Protein AF-A0A815PFQ0-F1 (afdb_monomer_lite)

Foldseek 3Di:
DVQQLDDDDDPDPDPDDAQADPPDPPPVPRCVSNGHPVVLVVQLPPPDPVSVVVSVLVSDPPNPPDDDDCPVVVPDDPVNVVVVVVVVVVVVVVVVVVDDDDDDDDDDPPPPPPDDD

Structure (mmCIF, N/CA/C/O backbone):
data_AF-A0A815PFQ0-F1
#
_entry.id   AF-A0A815PFQ0-F1
#
loop_
_atom_site.group_PDB
_atom_site.id
_atom_site.type_symbol
_atom_site.label_atom_id
_atom_site.label_alt_id
_atom_site.label_comp_id
_atom_site.label_asym_id
_atom_site.label_entity_id
_atom_site.label_seq_id
_atom_site.pdbx_PDB_ins_code
_atom_site.Cartn_x
_atom_site.Cartn_y
_atom_site.Cartn_z
_atom_site.occupancy
_atom_site.B_iso_or_equiv
_atom_site.auth_seq_id
_atom_site.auth_comp_id
_atom_site.auth_asym_id
_atom_site.auth_atom_id
_atom_site.pdbx_PDB_model_num
ATOM 1 N N . ILE A 1 1 ? -9.841 8.728 8.277 1.00 65.94 1 ILE A N 1
ATOM 2 C CA . ILE A 1 1 ? -8.478 8.445 7.759 1.00 65.94 1 ILE A CA 1
ATOM 3 C C . ILE A 1 1 ? -7.432 9.448 8.264 1.00 65.94 1 ILE A C 1
ATOM 5 O O . ILE A 1 1 ? -6.414 8.993 8.751 1.00 65.94 1 ILE A O 1
ATOM 9 N N . ARG A 1 2 ? -7.661 10.778 8.248 1.00 76.44 2 ARG A N 1
ATOM 10 C CA . ARG A 1 2 ? -6.694 11.800 8.740 1.00 76.44 2 ARG A CA 1
ATOM 11 C C . ARG A 1 2 ? -6.118 11.510 10.140 1.00 76.44 2 ARG A C 1
ATOM 13 O O . ARG A 1 2 ? -4.914 11.325 10.261 1.00 76.44 2 ARG A O 1
ATOM 20 N N . ILE A 1 3 ? -6.995 11.439 11.144 1.00 80.94 3 ILE A N 1
ATOM 21 C CA . ILE A 1 3 ? -7.154 10.235 11.961 1.00 80.94 3 ILE A CA 1
ATOM 22 C C . ILE A 1 3 ? -5.882 9.447 12.313 1.00 80.94 3 ILE A C 1
ATOM 24 O O . ILE A 1 3 ? -5.167 9.684 13.279 1.00 80.94 3 ILE A O 1
ATOM 28 N N . MET A 1 4 ? -5.664 8.481 11.429 1.00 84.12 4 MET A N 1
ATOM 29 C CA . MET A 1 4 ? -4.783 7.333 11.543 1.00 84.12 4 MET A CA 1
ATOM 30 C C . MET A 1 4 ? -3.364 7.638 11.042 1.00 84.12 4 MET A C 1
ATOM 32 O O . MET A 1 4 ? -2.464 6.833 11.254 1.00 84.12 4 MET A O 1
ATOM 36 N N . ILE A 1 5 ? -3.168 8.768 10.346 1.00 82.44 5 ILE A N 1
ATOM 37 C CA . ILE A 1 5 ? -1.856 9.216 9.847 1.00 82.44 5 ILE A CA 1
ATOM 38 C C . ILE A 1 5 ? -1.198 10.140 10.875 1.00 82.44 5 ILE A C 1
ATOM 40 O O . ILE A 1 5 ? -0.064 9.905 11.265 1.00 82.44 5 ILE A O 1
ATOM 44 N N . ASP A 1 6 ? -1.931 11.143 11.372 1.00 79.31 6 ASP A N 1
ATOM 45 C CA . ASP A 1 6 ? -1.405 12.117 12.339 1.00 79.31 6 ASP A CA 1
ATOM 46 C C . ASP A 1 6 ? -2.198 12.074 13.648 1.00 79.31 6 ASP A C 1
ATOM 48 O O . ASP A 1 6 ? -3.010 12.960 13.947 1.00 79.31 6 ASP A O 1
ATOM 52 N N . ARG A 1 7 ? -1.949 11.039 14.456 1.00 77.19 7 ARG A N 1
ATOM 53 C CA . ARG A 1 7 ? -2.509 10.944 15.806 1.00 77.19 7 ARG A CA 1
ATOM 54 C C . ARG A 1 7 ? -1.713 11.829 16.766 1.00 77.19 7 ARG A C 1
ATOM 56 O O . ARG A 1 7 ? -0.497 11.701 16.882 1.00 77.19 7 ARG A O 1
ATOM 63 N N . GLN A 1 8 ? -2.401 12.713 17.488 1.00 75.56 8 GLN A N 1
ATOM 64 C CA . GLN A 1 8 ? -1.770 13.479 18.565 1.00 75.56 8 GLN A CA 1
ATOM 65 C C . GLN A 1 8 ? -1.377 12.530 19.709 1.00 75.56 8 GLN A C 1
ATOM 67 O O . GLN A 1 8 ? -2.195 11.684 20.087 1.00 75.56 8 GLN A O 1
ATOM 72 N N . PRO A 1 9 ? -0.161 12.648 20.270 1.00 68.56 9 PRO A N 1
ATOM 73 C CA . PRO A 1 9 ? 0.269 11.778 21.355 1.00 68.56 9 PRO A CA 1
ATOM 74 C C . PRO A 1 9 ? -0.631 11.987 22.577 1.00 68.56 9 PRO A C 1
ATOM 76 O O . PRO A 1 9 ? -0.849 13.118 23.021 1.00 68.56 9 PRO A O 1
ATOM 79 N N . SER A 1 10 ? -1.167 10.896 23.130 1.00 65.44 10 SER A N 1
ATOM 80 C CA . SER A 1 10 ? -1.805 10.943 24.444 1.00 65.44 10 SER A CA 1
ATOM 81 C C . SER A 1 10 ? -0.736 11.210 25.506 1.00 65.44 10 SER A C 1
ATOM 83 O O . SER A 1 10 ? 0.394 10.746 25.399 1.00 65.44 10 SER A O 1
ATOM 85 N N . GLN A 1 11 ? -1.086 11.950 26.559 1.00 63.59 11 GLN A N 1
ATOM 86 C CA . GLN A 1 11 ? -0.190 12.290 27.682 1.00 63.59 11 GLN A CA 1
ATOM 87 C C . GLN A 1 11 ? 0.206 11.068 28.549 1.00 63.59 11 GLN A C 1
ATOM 89 O O . GLN A 1 11 ? 0.806 11.223 29.609 1.00 63.59 11 GLN A O 1
ATOM 94 N N . SER A 1 12 ? -0.170 9.856 28.137 1.00 65.50 12 SER A N 1
ATOM 95 C CA . SER A 1 12 ? 0.067 8.600 28.845 1.00 65.50 12 SER A CA 1
ATOM 96 C C . SER A 1 12 ? 1.437 8.025 28.491 1.00 65.50 12 SER A C 1
ATOM 98 O O . SER A 1 12 ? 1.783 7.928 27.317 1.00 65.50 12 SER A O 1
ATOM 100 N N . THR A 1 13 ? 2.187 7.577 29.496 1.00 65.75 13 THR A N 1
ATOM 101 C CA . THR A 1 13 ? 3.509 6.940 29.345 1.00 65.75 13 THR A CA 1
ATOM 102 C C . THR A 1 13 ? 3.451 5.477 28.897 1.00 65.75 13 THR A C 1
ATOM 104 O O . THR A 1 13 ? 4.494 4.839 28.764 1.00 65.75 13 THR A O 1
ATOM 107 N N . ASP A 1 14 ? 2.252 4.930 28.700 1.00 71.94 14 ASP A N 1
ATOM 108 C CA . ASP A 1 14 ? 2.064 3.531 28.332 1.00 71.94 14 ASP A CA 1
ATOM 109 C C . ASP A 1 14 ? 2.359 3.297 26.843 1.00 71.94 14 ASP A C 1
ATOM 111 O O . ASP A 1 14 ? 2.050 4.154 26.007 1.00 71.94 14 ASP A O 1
ATOM 115 N N . PRO A 1 15 ? 2.946 2.138 26.484 1.00 67.56 15 PRO A N 1
ATOM 116 C CA . PRO A 1 15 ? 3.189 1.794 25.092 1.00 67.56 15 PRO A CA 1
ATOM 117 C C . PRO A 1 15 ? 1.864 1.769 24.324 1.00 67.56 15 PRO A C 1
ATOM 119 O O . PRO A 1 15 ? 0.920 1.071 24.698 1.00 67.56 15 PRO A O 1
ATOM 122 N N . ILE A 1 16 ? 1.804 2.537 23.235 1.00 74.50 16 ILE A N 1
ATOM 123 C CA . ILE A 1 16 ? 0.632 2.606 22.363 1.00 74.50 16 ILE A CA 1
ATOM 124 C C . ILE A 1 16 ? 0.486 1.251 21.669 1.00 74.50 16 ILE A C 1
ATOM 126 O O . ILE A 1 16 ? 1.277 0.899 20.796 1.00 74.50 16 ILE A O 1
ATOM 130 N N . LYS A 1 17 ? -0.523 0.484 22.080 1.00 81.94 17 LYS A N 1
ATOM 131 C CA . LYS A 1 17 ? -0.946 -0.736 21.393 1.00 81.94 17 LYS A CA 1
ATOM 132 C C . LYS A 1 17 ? -1.927 -0.369 20.280 1.00 81.94 17 LYS A C 1
ATOM 134 O O . LYS A 1 17 ? -2.776 0.497 20.478 1.00 81.94 17 LYS A O 1
ATOM 139 N N . ASP A 1 18 ? -1.800 -1.025 19.131 1.00 86.88 18 ASP A N 1
ATOM 140 C CA . ASP A 1 18 ? -2.765 -0.884 18.044 1.00 86.88 18 ASP A CA 1
ATOM 141 C C . ASP A 1 18 ? -4.095 -1.577 18.402 1.00 86.88 18 ASP A C 1
ATOM 143 O O . ASP A 1 18 ? -4.105 -2.705 18.903 1.00 86.88 18 ASP A O 1
ATOM 147 N N . ASN A 1 19 ? -5.208 -0.878 18.171 1.00 87.38 19 ASN A N 1
ATOM 148 C CA . ASN A 1 19 ? -6.564 -1.311 18.506 1.00 87.38 19 ASN A CA 1
ATOM 149 C C . ASN A 1 19 ? -7.269 -2.030 17.344 1.00 87.38 19 ASN A C 1
ATOM 151 O O . ASN A 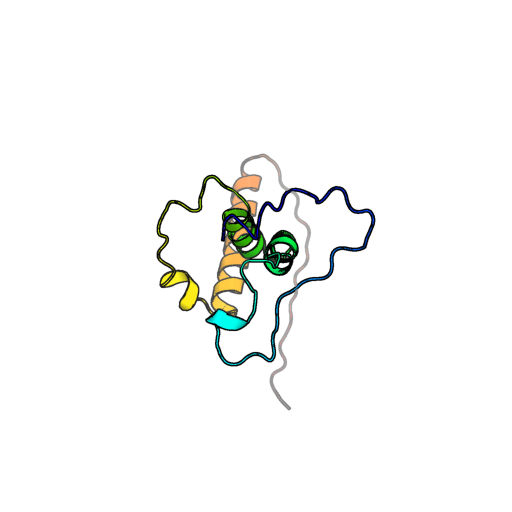1 19 ? -8.395 -2.496 17.532 1.00 87.38 19 ASN A O 1
ATOM 155 N N . TYR A 1 20 ? -6.638 -2.116 16.169 1.00 91.25 20 TYR A N 1
ATOM 156 C CA . TYR A 1 20 ? -7.197 -2.811 15.012 1.00 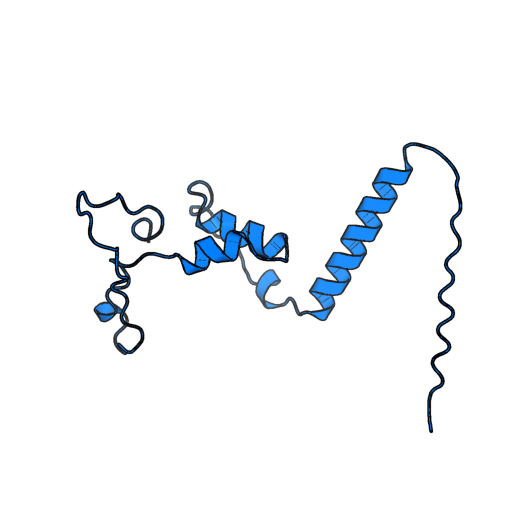91.25 20 TYR A CA 1
ATOM 157 C C . TYR A 1 20 ? -7.380 -4.317 15.272 1.00 91.25 20 TYR A C 1
ATOM 159 O O . TYR A 1 20 ? -6.467 -5.005 15.731 1.00 91.25 20 TYR A O 1
ATOM 167 N N . LEU A 1 21 ? -8.572 -4.833 14.961 1.00 93.50 21 LEU A N 1
ATOM 168 C CA . LEU A 1 21 ? -8.942 -6.242 15.096 1.00 93.50 21 LEU A CA 1
ATOM 169 C C . LEU A 1 21 ? -8.950 -6.915 13.718 1.00 93.50 21 LEU A C 1
ATOM 171 O O . LEU A 1 21 ? -9.917 -6.786 12.973 1.00 93.50 21 LEU A O 1
ATOM 175 N N . SER A 1 22 ? -7.888 -7.658 13.394 1.00 91.31 22 SER A N 1
ATOM 176 C CA . SER A 1 22 ? -7.731 -8.340 12.097 1.00 91.31 22 SER A CA 1
ATOM 177 C C . SER A 1 22 ? -8.692 -9.510 11.879 1.00 91.31 22 SER A C 1
ATOM 179 O O . SER A 1 22 ? -9.037 -9.812 10.743 1.00 91.31 22 SER A O 1
ATOM 181 N N . GLU A 1 23 ? -9.109 -10.171 12.960 1.00 94.81 23 GLU A N 1
ATOM 182 C CA . GLU A 1 23 ? -9.984 -11.353 12.919 1.00 94.81 23 GLU A CA 1
ATOM 183 C C . GLU A 1 23 ? -11.480 -10.995 12.863 1.00 94.81 23 GLU A C 1
ATOM 185 O O . GLU A 1 23 ? -12.329 -11.877 12.730 1.00 94.81 23 GLU A O 1
ATOM 190 N N . GLU A 1 24 ? -11.828 -9.713 13.014 1.00 95.19 24 GLU A N 1
ATOM 191 C CA . GLU A 1 24 ? -13.221 -9.269 12.981 1.00 95.19 24 GLU A CA 1
ATOM 192 C C . GLU A 1 24 ? -13.751 -9.265 11.540 1.00 95.19 24 GLU A C 1
ATOM 194 O O . GLU A 1 24 ? -13.147 -8.694 10.634 1.00 95.19 24 GLU A O 1
ATOM 199 N N . ILE A 1 25 ? -14.908 -9.897 11.334 1.00 94.81 25 ILE A N 1
ATOM 200 C CA . ILE A 1 25 ? -15.504 -10.093 10.004 1.00 94.81 25 ILE A CA 1
ATOM 201 C C . ILE A 1 25 ? -16.276 -8.844 9.564 1.00 94.81 25 ILE A C 1
ATOM 203 O O . ILE A 1 25 ? -16.312 -8.523 8.376 1.00 94.81 25 ILE A O 1
ATOM 207 N N . ASP A 1 26 ? -16.923 -8.144 10.503 1.00 94.62 26 ASP A N 1
ATOM 208 C CA . ASP A 1 26 ? -17.650 -6.911 10.203 1.00 94.62 26 ASP A CA 1
ATOM 209 C C . ASP A 1 26 ? -16.668 -5.729 10.127 1.00 94.62 26 ASP A C 1
ATOM 211 O O . ASP A 1 26 ? -16.136 -5.309 11.162 1.00 94.62 26 ASP A O 1
ATOM 215 N N . PRO A 1 27 ? -16.454 -5.114 8.946 1.00 92.88 27 PRO A N 1
ATOM 216 C CA . PRO A 1 27 ? -15.481 -4.035 8.790 1.00 92.88 27 PRO A CA 1
ATOM 217 C C . PRO A 1 27 ? -15.774 -2.840 9.706 1.00 92.88 27 PRO A C 1
ATOM 219 O O . PRO A 1 27 ? -14.845 -2.145 10.121 1.00 92.88 27 PRO A O 1
ATOM 222 N N . ASN A 1 28 ? -17.040 -2.626 10.084 1.00 91.75 28 ASN A N 1
ATOM 223 C CA . ASN A 1 28 ? -17.436 -1.527 10.965 1.00 91.75 28 ASN A CA 1
ATOM 224 C C . ASN A 1 28 ? -17.055 -1.754 12.438 1.00 91.75 28 ASN A C 1
ATOM 226 O O . ASN A 1 28 ? -17.103 -0.807 13.221 1.00 91.75 28 ASN A O 1
ATOM 230 N N . LYS A 1 29 ? -16.689 -2.983 12.829 1.00 93.25 29 LYS A N 1
ATOM 231 C CA . LYS A 1 29 ? -16.346 -3.364 14.214 1.00 93.25 29 LYS A CA 1
ATOM 232 C C . LYS A 1 29 ? -14.858 -3.636 14.432 1.00 93.25 29 LYS A C 1
ATOM 234 O O . LYS A 1 29 ? -14.442 -3.916 15.550 1.00 93.25 29 LYS A O 1
ATOM 239 N N . THR A 1 30 ? -14.047 -3.493 13.388 1.00 92.25 30 THR A N 1
ATOM 240 C CA . THR A 1 30 ? -12.592 -3.724 13.419 1.00 92.25 30 THR A CA 1
ATOM 241 C C . THR A 1 30 ? -11.808 -2.697 14.245 1.00 92.25 30 THR A C 1
ATOM 243 O O . THR A 1 30 ? -10.614 -2.874 14.461 1.00 92.25 30 THR A O 1
ATOM 246 N N . ASN A 1 31 ? -12.444 -1.604 14.686 1.00 90.81 31 ASN A N 1
ATOM 247 C CA . ASN A 1 31 ? -11.807 -0.468 15.369 1.00 90.81 31 ASN A CA 1
ATOM 248 C C . ASN A 1 31 ? -10.658 0.191 14.578 1.00 90.81 31 ASN A C 1
ATOM 250 O O . ASN A 1 31 ? -9.792 0.844 15.157 1.00 90.81 31 ASN A O 1
ATOM 254 N N . ALA A 1 32 ? -10.677 0.093 13.245 1.00 90.38 32 ALA A N 1
ATOM 255 C CA . ALA A 1 32 ? -9.653 0.683 12.380 1.00 90.38 32 ALA A CA 1
ATOM 256 C C . ALA A 1 32 ? -9.553 2.220 12.467 1.00 90.38 32 ALA A C 1
ATOM 258 O O . ALA A 1 32 ? -8.549 2.800 12.086 1.00 90.38 32 ALA A O 1
ATOM 259 N N . ILE A 1 33 ? -10.583 2.927 12.938 1.00 87.94 33 ILE A N 1
ATOM 260 C CA . ILE A 1 33 ? -10.520 4.396 13.043 1.00 87.94 33 ILE A CA 1
ATOM 261 C C . ILE A 1 33 ? -9.580 4.838 14.174 1.00 87.94 33 ILE A C 1
ATOM 263 O O . ILE A 1 33 ? -8.938 5.880 14.048 1.00 87.94 33 ILE A O 1
ATOM 267 N N . ASP A 1 34 ? -9.484 4.044 15.241 1.00 85.19 34 ASP A N 1
ATOM 268 C CA . ASP A 1 34 ? -8.658 4.340 16.416 1.00 85.19 34 ASP A CA 1
ATOM 269 C C . ASP A 1 34 ? -7.234 3.763 16.307 1.00 85.19 34 ASP A C 1
ATOM 271 O O . ASP A 1 34 ? -6.404 3.979 17.200 1.00 85.19 34 ASP A O 1
ATOM 275 N N . SER A 1 35 ? -6.949 3.039 15.219 1.00 88.06 35 SER A N 1
ATOM 276 C CA . SER A 1 35 ? -5.624 2.524 14.879 1.00 88.06 35 SER A CA 1
ATOM 277 C C . SER A 1 35 ? -4.760 3.552 14.142 1.00 88.06 35 SER A C 1
ATOM 279 O O . SER A 1 35 ? -5.184 4.665 13.815 1.00 88.06 35 SER A O 1
ATOM 281 N N . SER A 1 36 ? -3.513 3.163 13.880 1.00 88.12 36 SER A N 1
ATOM 282 C CA . SER A 1 36 ? -2.539 3.951 13.123 1.00 88.12 36 SER A CA 1
ATOM 283 C C . SER A 1 36 ? -2.126 3.218 11.845 1.00 88.12 36 SER A C 1
ATOM 285 O O . SER A 1 36 ? -1.995 1.999 11.843 1.00 88.12 36 SER A O 1
ATOM 287 N N . LEU A 1 37 ? -1.830 3.954 10.770 1.00 88.62 37 LEU A N 1
ATOM 288 C CA . LEU A 1 37 ? -1.376 3.395 9.483 1.00 88.62 37 LEU A CA 1
ATOM 289 C C . LEU A 1 37 ? 0.158 3.284 9.393 1.00 88.62 37 LEU A C 1
ATOM 291 O O . LEU A 1 37 ? 0.786 3.776 8.454 1.00 88.62 37 LEU A O 1
ATOM 295 N N . TRP A 1 38 ? 0.776 2.635 10.380 1.00 87.12 38 TRP A N 1
ATOM 296 C CA . TRP A 1 38 ? 2.238 2.490 10.470 1.00 87.12 38 TRP A CA 1
ATOM 297 C C . TRP A 1 38 ? 2.843 1.672 9.313 1.00 87.12 38 TRP A C 1
ATOM 299 O O . TRP A 1 38 ? 4.007 1.852 8.950 1.00 87.12 38 TRP A O 1
ATOM 309 N N . GLU A 1 39 ? 2.049 0.793 8.707 1.00 91.25 39 GLU A N 1
ATOM 310 C CA . GLU A 1 39 ? 2.448 -0.046 7.573 1.00 91.25 39 GLU A CA 1
ATOM 311 C C . GLU A 1 39 ? 2.791 0.808 6.345 1.00 91.25 39 GLU A C 1
ATOM 313 O O . GLU A 1 39 ? 3.825 0.607 5.705 1.00 91.25 39 GLU A O 1
ATOM 318 N N . ILE A 1 40 ? 1.966 1.822 6.060 1.00 90.12 40 ILE A N 1
ATOM 319 C CA . ILE A 1 40 ? 2.192 2.766 4.958 1.00 90.12 40 ILE A CA 1
ATOM 320 C C . ILE A 1 40 ? 3.420 3.628 5.248 1.00 90.12 40 ILE A C 1
ATOM 322 O O . ILE A 1 40 ? 4.237 3.849 4.355 1.00 90.12 40 ILE A O 1
ATOM 326 N N . GLU A 1 41 ? 3.585 4.069 6.497 1.00 89.19 41 GLU A N 1
ATOM 327 C CA . GLU A 1 41 ? 4.764 4.836 6.904 1.00 89.19 41 GLU A CA 1
ATOM 328 C C . GLU A 1 41 ? 6.049 4.023 6.710 1.00 89.19 41 GLU A C 1
ATOM 330 O O . GLU A 1 41 ? 7.039 4.525 6.183 1.00 89.19 41 GLU A O 1
ATOM 335 N N . THR A 1 42 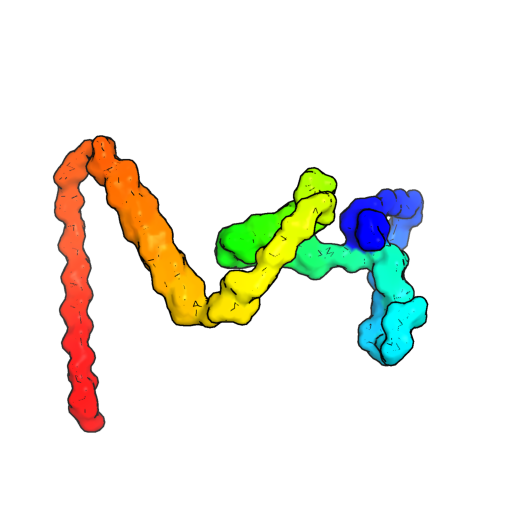? 6.023 2.731 7.030 1.00 92.19 42 THR A N 1
ATOM 336 C CA . THR A 1 42 ? 7.157 1.829 6.790 1.00 92.19 42 THR A CA 1
ATOM 337 C C . THR A 1 42 ? 7.431 1.662 5.290 1.00 92.19 42 THR A C 1
ATOM 339 O O . THR A 1 42 ? 8.586 1.656 4.861 1.00 92.19 42 THR A O 1
ATOM 342 N N . LEU A 1 43 ? 6.381 1.609 4.463 1.00 93.38 43 LEU A N 1
ATOM 343 C CA . LEU A 1 43 ? 6.486 1.495 3.005 1.00 93.38 43 LEU A CA 1
ATOM 344 C C . LEU A 1 43 ? 7.142 2.721 2.342 1.00 93.38 43 LEU A C 1
ATOM 346 O O . LEU A 1 43 ? 7.680 2.611 1.240 1.00 93.38 43 LEU A O 1
ATOM 350 N N . THR A 1 44 ? 7.187 3.879 3.009 1.00 93.12 44 THR A N 1
ATOM 351 C CA . THR A 1 44 ? 7.936 5.049 2.508 1.00 93.12 44 THR A CA 1
ATOM 352 C C . THR A 1 44 ? 9.439 4.782 2.365 1.00 93.12 44 THR A C 1
ATOM 354 O O . THR A 1 44 ? 10.104 5.448 1.575 1.00 93.12 44 THR A O 1
ATOM 357 N N . HIS A 1 45 ? 9.964 3.766 3.057 1.00 93.56 45 HIS A N 1
ATOM 358 C CA . HIS A 1 45 ? 11.362 3.333 3.000 1.00 93.56 45 HIS A CA 1
ATOM 359 C C . HIS A 1 45 ? 11.556 2.091 2.112 1.00 93.56 45 HIS A C 1
ATOM 361 O O . HIS A 1 45 ? 12.509 1.328 2.284 1.00 93.56 45 HIS A O 1
ATOM 367 N N . HIS A 1 46 ? 10.645 1.858 1.164 1.00 95.31 46 HIS A N 1
ATOM 368 C CA . HIS A 1 46 ? 10.736 0.741 0.231 1.00 95.31 46 HIS A CA 1
ATOM 369 C C . HIS A 1 46 ? 11.943 0.867 -0.719 1.00 95.31 46 HIS A C 1
ATOM 371 O O . HIS A 1 46 ? 12.359 1.963 -1.089 1.00 95.31 46 HIS A O 1
ATOM 377 N N . HIS A 1 47 ? 12.494 -0.272 -1.154 1.00 93.81 47 HIS A N 1
ATOM 378 C CA . HIS A 1 47 ? 13.683 -0.320 -2.014 1.00 93.81 47 HIS A CA 1
ATOM 379 C C . HIS A 1 47 ? 13.461 0.336 -3.388 1.00 93.81 47 HIS A C 1
ATOM 381 O O . HIS A 1 47 ? 14.336 1.037 -3.897 1.00 93.81 47 HIS A O 1
ATOM 387 N N . HIS A 1 48 ? 12.302 0.105 -4.007 1.00 91.88 48 HIS A N 1
ATOM 388 C CA . HIS A 1 48 ? 11.968 0.713 -5.290 1.00 91.88 48 HIS A CA 1
ATOM 389 C C . HIS A 1 48 ? 11.515 2.178 -5.108 1.00 91.88 48 HIS A C 1
ATOM 391 O O . HIS A 1 48 ? 10.528 2.431 -4.407 1.00 91.88 48 HIS A O 1
ATOM 397 N N . PRO A 1 49 ? 12.182 3.154 -5.755 1.00 90.69 49 PRO A N 1
ATOM 398 C CA . PRO A 1 49 ? 11.957 4.579 -5.503 1.00 90.69 49 PRO A CA 1
ATOM 399 C C . PRO A 1 49 ? 10.552 5.059 -5.893 1.00 90.69 49 PRO A C 1
ATOM 401 O O . PRO A 1 49 ? 10.015 5.963 -5.248 1.00 90.69 49 PRO A O 1
ATOM 404 N N . ASP A 1 50 ? 9.932 4.455 -6.913 1.00 89.75 50 ASP A N 1
ATOM 405 C CA . ASP A 1 50 ? 8.578 4.842 -7.333 1.00 89.75 50 ASP A CA 1
ATOM 406 C C . ASP A 1 50 ? 7.535 4.422 -6.283 1.00 89.75 50 ASP A C 1
ATOM 408 O O . ASP A 1 50 ? 6.635 5.196 -5.960 1.00 89.75 50 ASP A O 1
ATOM 412 N N . VAL A 1 51 ? 7.711 3.249 -5.660 1.00 91.12 51 VAL A N 1
A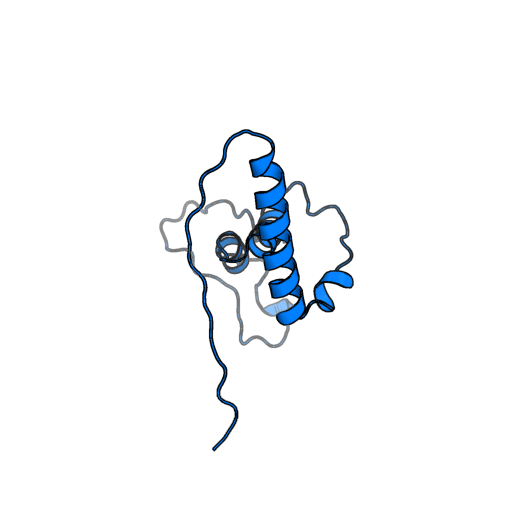TOM 413 C CA . VAL A 1 51 ? 6.833 2.761 -4.580 1.00 91.12 51 VAL A CA 1
ATOM 414 C C . VAL A 1 51 ? 6.990 3.635 -3.336 1.00 91.12 51 VAL A C 1
ATOM 416 O O . VAL A 1 51 ? 5.990 4.084 -2.777 1.00 91.12 51 VAL A O 1
ATOM 419 N N . ALA A 1 52 ? 8.231 3.956 -2.955 1.00 93.06 52 ALA A N 1
ATOM 420 C CA . ALA A 1 52 ? 8.518 4.871 -1.851 1.00 93.06 52 ALA A CA 1
ATOM 421 C C . ALA A 1 52 ? 7.861 6.249 -2.069 1.00 93.06 52 ALA A C 1
ATOM 423 O O . ALA A 1 52 ? 7.219 6.796 -1.173 1.00 93.06 52 ALA A O 1
ATOM 424 N N . THR A 1 53 ? 7.942 6.789 -3.290 1.00 89.81 53 THR A N 1
ATOM 425 C CA . THR A 1 53 ? 7.322 8.073 -3.658 1.00 89.81 53 THR A CA 1
ATOM 426 C C . THR A 1 53 ? 5.791 8.018 -3.606 1.00 89.81 53 THR A C 1
ATOM 428 O O . THR A 1 53 ? 5.152 8.976 -3.157 1.00 89.81 53 THR A O 1
ATOM 431 N N . CYS A 1 54 ? 5.189 6.909 -4.040 1.00 88.44 54 CYS A N 1
ATOM 432 C CA . CYS A 1 54 ? 3.748 6.687 -3.941 1.00 88.44 54 CYS A CA 1
ATOM 433 C C . CYS A 1 54 ? 3.283 6.612 -2.484 1.00 88.44 54 CYS A C 1
ATOM 435 O O . CYS A 1 54 ? 2.322 7.300 -2.138 1.00 88.44 54 CYS A O 1
ATOM 437 N N . ALA A 1 55 ? 3.988 5.864 -1.630 1.00 90.31 55 ALA A N 1
ATOM 438 C CA . ALA A 1 55 ? 3.708 5.780 -0.196 1.00 90.31 55 ALA A CA 1
ATOM 439 C C . ALA A 1 55 ? 3.833 7.154 0.485 1.00 90.31 55 ALA A C 1
ATOM 441 O O . ALA A 1 55 ? 2.920 7.590 1.185 1.00 90.31 55 ALA A O 1
ATOM 442 N N . LEU A 1 56 ? 4.894 7.908 0.179 1.00 89.06 56 LEU A N 1
ATOM 443 C CA . LEU A 1 56 ? 5.084 9.271 0.686 1.00 89.06 56 LEU A CA 1
ATOM 444 C C . LEU A 1 56 ? 3.936 10.211 0.309 1.00 89.06 56 LEU A C 1
ATOM 446 O O . LEU A 1 56 ? 3.627 11.131 1.066 1.00 89.06 56 LEU A O 1
ATOM 450 N N . ALA A 1 57 ? 3.295 10.012 -0.845 1.00 86.62 57 ALA A N 1
ATOM 451 C CA . ALA A 1 57 ? 2.146 10.816 -1.247 1.00 86.62 57 ALA A CA 1
ATOM 452 C C . ALA A 1 57 ? 0.921 10.604 -0.338 1.00 86.62 57 ALA A C 1
ATOM 454 O O . ALA A 1 57 ? 0.115 11.526 -0.230 1.00 86.62 57 ALA A O 1
ATOM 455 N N . PHE A 1 58 ? 0.797 9.445 0.321 1.00 82.12 58 PHE A N 1
ATOM 456 C CA . PHE A 1 58 ? -0.267 9.166 1.291 1.00 82.12 58 PHE A CA 1
ATOM 457 C C . PHE A 1 58 ? 0.011 9.799 2.656 1.00 82.12 58 PHE A C 1
ATOM 459 O O . PHE A 1 58 ? -0.897 10.392 3.233 1.00 82.12 58 PHE A O 1
ATOM 466 N N . THR A 1 59 ? 1.256 9.761 3.140 1.00 82.12 59 THR A N 1
ATOM 467 C CA . THR A 1 59 ? 1.649 10.476 4.371 1.00 82.12 59 THR A CA 1
ATOM 468 C C . THR A 1 59 ? 1.636 12.000 4.159 1.00 82.12 59 THR A C 1
ATOM 470 O O . THR A 1 59 ? 1.307 12.779 5.054 1.00 82.12 59 THR A O 1
ATOM 473 N N . SER A 1 60 ? 1.945 12.467 2.944 1.00 76.50 60 SER A N 1
ATOM 474 C CA . SER A 1 60 ? 2.020 13.895 2.621 1.00 76.50 60 SER A CA 1
ATOM 475 C C . SER A 1 60 ? 0.642 14.539 2.431 1.00 76.50 60 SER A C 1
ATOM 477 O O . SER A 1 60 ? -0.011 14.408 1.396 1.00 76.50 60 SER A O 1
ATOM 479 N N . LEU A 1 61 ? 0.270 15.395 3.381 1.00 62.78 61 LEU A N 1
ATOM 480 C CA . LEU A 1 61 ? -1.031 16.081 3.489 1.00 62.78 61 LEU A CA 1
ATOM 481 C C . LEU A 1 61 ? -1.475 16.894 2.271 1.00 62.78 61 LEU A C 1
ATOM 483 O O . LEU A 1 61 ? -2.649 17.231 2.145 1.00 62.78 61 LEU A O 1
ATOM 487 N N . ARG A 1 62 ? -0.545 17.256 1.383 1.00 58.38 62 ARG A N 1
ATOM 488 C CA . ARG A 1 62 ? -0.829 18.106 0.221 1.00 58.38 62 ARG A CA 1
ATOM 489 C C . ARG A 1 62 ? -1.423 17.365 -0.976 1.00 58.38 62 ARG A C 1
ATOM 491 O O . ARG A 1 62 ? -1.943 18.039 -1.857 1.00 58.38 62 ARG A O 1
ATOM 498 N N . LYS A 1 63 ? -1.327 16.031 -1.052 1.00 58.69 63 LYS A N 1
ATOM 499 C CA . LYS A 1 63 ? -1.651 15.276 -2.282 1.00 58.69 63 LYS A CA 1
ATOM 500 C C . LYS A 1 63 ? -2.915 14.415 -2.208 1.00 58.69 63 LYS A C 1
ATOM 502 O O . LYS A 1 63 ? -3.311 13.856 -3.221 1.00 58.69 63 LYS A O 1
ATOM 507 N N . ILE A 1 64 ? -3.576 14.339 -1.054 1.00 60.16 64 ILE A N 1
ATOM 508 C CA . ILE A 1 64 ? -4.743 13.458 -0.859 1.00 60.16 64 ILE A CA 1
ATOM 509 C C . ILE A 1 64 ? -6.003 13.988 -1.579 1.00 60.16 64 ILE A C 1
ATOM 511 O O . ILE A 1 64 ? -6.917 13.225 -1.863 1.00 60.16 64 ILE A O 1
ATOM 515 N N . ASN A 1 65 ? -6.046 15.277 -1.934 1.00 62.47 65 ASN A N 1
ATOM 516 C CA . ASN A 1 65 ? -7.230 15.896 -2.547 1.00 62.47 65 ASN A CA 1
ATOM 517 C C . ASN A 1 65 ? -7.327 15.715 -4.072 1.00 62.47 65 ASN A C 1
ATOM 519 O O . ASN A 1 65 ? -8.294 16.185 -4.667 1.00 62.47 65 ASN A O 1
ATOM 523 N N . SER A 1 66 ? -6.337 15.092 -4.717 1.00 74.75 66 SER A N 1
ATOM 524 C CA . SER A 1 66 ? -6.395 14.777 -6.148 1.00 74.75 66 SER A CA 1
ATOM 525 C C . SER A 1 66 ? -6.763 13.314 -6.345 1.00 74.75 66 SER A C 1
ATOM 527 O O . SER A 1 66 ? -6.032 12.433 -5.885 1.00 74.75 66 SER A O 1
ATOM 529 N N . GLU A 1 67 ? -7.849 13.066 -7.070 1.00 83.12 67 GLU A N 1
ATOM 530 C CA . GLU A 1 67 ? -8.121 11.752 -7.643 1.00 83.12 67 GLU A CA 1
ATOM 531 C C . GLU A 1 67 ? -6.963 11.365 -8.571 1.00 83.12 67 GLU A C 1
ATOM 533 O O . GLU A 1 67 ? -6.425 12.200 -9.306 1.00 83.12 67 GLU A O 1
ATOM 538 N N . ARG A 1 68 ? -6.525 10.112 -8.478 1.00 82.44 68 ARG A N 1
ATOM 539 C CA . ARG A 1 68 ? -5.484 9.554 -9.336 1.00 82.44 68 ARG A CA 1
ATOM 540 C C . ARG A 1 68 ? -6.051 8.318 -10.000 1.00 82.44 68 ARG A C 1
ATOM 542 O O . ARG A 1 68 ? -6.545 7.438 -9.301 1.00 82.44 68 ARG A O 1
ATOM 549 N N . ASP A 1 69 ? -5.943 8.273 -11.318 1.00 88.38 69 ASP A N 1
ATOM 550 C CA . ASP A 1 69 ? -6.170 7.043 -12.055 1.00 88.38 69 ASP A CA 1
ATOM 551 C C . ASP A 1 69 ? -5.050 6.051 -11.714 1.00 88.38 69 ASP A C 1
ATOM 553 O O . ASP A 1 69 ? -3.876 6.424 -11.630 1.00 88.38 69 ASP A O 1
ATOM 557 N N . ILE A 1 70 ? -5.438 4.810 -11.446 1.00 89.94 70 ILE A N 1
ATOM 558 C CA . ILE A 1 70 ? -4.536 3.714 -11.092 1.00 89.94 70 ILE A CA 1
ATOM 559 C C . ILE A 1 70 ? -4.531 2.618 -12.155 1.00 89.94 70 ILE A C 1
ATOM 561 O O . ILE A 1 70 ? -3.827 1.634 -11.967 1.00 89.94 70 ILE A O 1
ATOM 565 N N . HIS A 1 71 ? -5.295 2.765 -13.243 1.00 93.12 71 HIS A N 1
ATOM 566 C CA . HIS A 1 71 ? -5.401 1.753 -14.291 1.00 93.12 71 HIS A CA 1
ATOM 567 C C . HIS A 1 71 ? -4.024 1.345 -14.823 1.00 93.12 71 HIS A C 1
ATOM 569 O O . HIS A 1 71 ? -3.659 0.179 -14.711 1.00 93.12 71 HIS A O 1
ATOM 575 N N . ASP A 1 72 ? -3.213 2.324 -15.225 1.00 87.44 72 ASP A N 1
ATOM 576 C CA . ASP A 1 72 ? -1.848 2.096 -15.709 1.00 87.44 72 ASP A CA 1
ATOM 577 C C . ASP A 1 72 ? -0.940 1.434 -14.658 1.00 87.44 72 ASP A C 1
ATOM 579 O O . ASP A 1 72 ? -0.005 0.731 -15.010 1.00 87.44 72 ASP A O 1
ATOM 583 N N . LEU A 1 73 ? -1.181 1.652 -13.358 1.00 87.06 73 LEU A N 1
ATOM 584 C CA . LEU A 1 73 ? -0.393 1.020 -12.292 1.00 87.06 73 LEU A CA 1
ATOM 585 C C . LEU A 1 73 ? -0.759 -0.458 -12.113 1.00 87.06 73 LEU A C 1
ATOM 587 O O . LEU A 1 73 ? 0.090 -1.247 -11.706 1.00 87.06 73 LEU A O 1
ATOM 591 N N . LEU A 1 7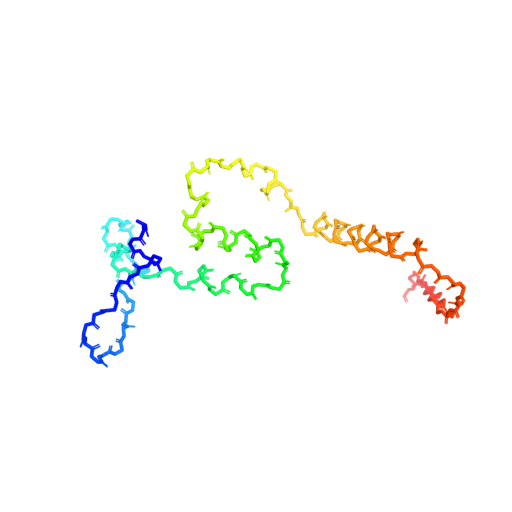4 ? -2.017 -0.818 -12.372 1.00 91.19 74 LEU A N 1
ATOM 592 C CA . LEU A 1 74 ? -2.525 -2.180 -12.207 1.00 91.19 74 LEU A CA 1
ATOM 593 C C . LEU A 1 74 ? -2.093 -3.116 -13.339 1.00 91.19 74 LEU A C 1
ATOM 595 O O . LEU A 1 74 ? -2.105 -4.327 -13.140 1.00 91.19 74 LEU A O 1
ATOM 599 N N . GLU A 1 75 ? -1.740 -2.566 -14.499 1.00 92.94 75 GLU A N 1
ATOM 600 C CA . GLU A 1 75 ? -1.295 -3.337 -15.664 1.00 92.94 75 GLU A CA 1
ATOM 601 C C . GLU A 1 75 ? 0.205 -3.656 -15.642 1.00 92.94 75 GLU A C 1
ATOM 603 O O . GLU A 1 75 ? 0.649 -4.496 -16.416 1.00 92.94 75 GLU A O 1
ATOM 608 N N . ILE A 1 76 ? 0.977 -3.017 -14.755 1.00 91.94 76 ILE A N 1
ATOM 609 C CA . ILE A 1 76 ? 2.433 -3.185 -14.708 1.00 91.94 76 ILE A CA 1
ATOM 610 C C . ILE A 1 76 ? 2.803 -4.542 -14.114 1.00 91.94 76 ILE A C 1
ATOM 612 O O . ILE A 1 76 ? 2.597 -4.800 -12.924 1.00 91.94 76 ILE A O 1
ATOM 616 N N . ASP A 1 77 ? 3.494 -5.337 -14.923 1.00 93.62 77 ASP A N 1
ATOM 617 C CA . ASP A 1 77 ? 4.162 -6.558 -14.489 1.00 93.62 77 ASP A CA 1
ATOM 618 C C . ASP A 1 77 ? 5.627 -6.306 -14.077 1.00 93.62 77 ASP A C 1
ATOM 620 O O . ASP A 1 77 ? 6.245 -5.274 -14.368 1.00 93.62 77 ASP A O 1
ATOM 624 N N . TYR A 1 78 ? 6.232 -7.282 -13.392 1.00 93.25 78 TYR A N 1
ATOM 625 C CA . TYR A 1 78 ? 7.628 -7.187 -12.944 1.00 93.25 78 TYR A CA 1
ATOM 626 C C . TYR A 1 78 ? 8.629 -7.051 -14.100 1.00 93.25 78 TYR A C 1
ATOM 628 O O . TYR A 1 78 ? 9.636 -6.353 -13.945 1.00 93.25 78 TYR A O 1
ATOM 636 N N . ASP A 1 79 ? 8.348 -7.681 -15.243 1.00 94.38 79 ASP A N 1
ATOM 637 C CA . ASP A 1 79 ? 9.196 -7.610 -16.435 1.00 94.38 79 ASP A CA 1
ATOM 638 C C . ASP A 1 79 ? 9.229 -6.178 -16.990 1.00 94.38 79 ASP A C 1
ATOM 640 O O . ASP A 1 79 ? 10.302 -5.602 -17.189 1.00 94.38 79 ASP A O 1
ATOM 644 N N . GLU A 1 80 ? 8.061 -5.547 -17.125 1.00 92.31 80 GLU A N 1
ATOM 645 C CA . GLU A 1 80 ? 7.931 -4.162 -17.585 1.00 92.31 80 GLU A CA 1
ATOM 646 C C . GLU A 1 80 ? 8.572 -3.172 -16.607 1.00 92.31 80 GLU A C 1
ATOM 648 O O . GLU A 1 80 ? 9.279 -2.242 -17.015 1.00 92.31 80 GLU A O 1
ATOM 653 N N . MET A 1 81 ? 8.388 -3.389 -15.299 1.00 91.00 81 MET A N 1
ATOM 654 C CA . MET A 1 81 ? 9.022 -2.569 -14.266 1.00 91.00 81 MET A CA 1
ATOM 655 C C . MET A 1 81 ? 10.552 -2.638 -14.367 1.00 91.00 81 MET A C 1
ATOM 657 O O . MET A 1 81 ? 11.236 -1.612 -14.274 1.00 91.00 81 MET A O 1
ATOM 661 N N . PHE A 1 82 ? 11.102 -3.831 -14.601 1.00 91.62 82 PHE A N 1
ATOM 662 C CA . PHE A 1 82 ? 12.538 -4.034 -14.759 1.00 91.62 82 PHE A CA 1
ATOM 663 C C . PHE A 1 82 ? 13.084 -3.375 -16.033 1.00 91.62 82 PHE A C 1
ATOM 665 O O . PHE A 1 82 ? 14.108 -2.681 -15.989 1.00 91.62 82 PHE A O 1
ATOM 672 N N . GLU A 1 83 ? 12.392 -3.527 -17.163 1.00 92.62 83 GLU A N 1
ATOM 673 C CA . GLU A 1 83 ? 12.753 -2.857 -18.413 1.00 92.62 83 GLU A CA 1
ATOM 674 C C . GLU A 1 83 ? 12.724 -1.331 -18.271 1.00 92.62 83 GLU A C 1
ATOM 676 O O . GLU A 1 83 ? 13.649 -0.634 -18.715 1.00 92.62 83 GLU A O 1
ATOM 681 N N . HIS A 1 84 ? 11.700 -0.793 -17.606 1.00 90.38 84 HIS A N 1
ATOM 682 C CA . HIS A 1 84 ? 11.595 0.630 -17.306 1.00 90.38 84 HIS A CA 1
ATOM 683 C C . HIS A 1 84 ? 12.792 1.115 -16.473 1.00 90.38 84 HIS A C 1
ATOM 685 O O . HIS A 1 84 ? 13.410 2.138 -16.797 1.00 90.38 84 HIS A O 1
ATOM 691 N N . ASP A 1 85 ? 13.191 0.346 -15.459 1.00 89.38 85 ASP A N 1
ATOM 692 C CA . ASP A 1 85 ? 14.343 0.638 -14.610 1.00 89.38 85 ASP A CA 1
ATOM 693 C C . ASP A 1 85 ? 15.671 0.657 -15.372 1.00 89.38 85 ASP A C 1
ATOM 695 O O . ASP A 1 85 ? 16.484 1.582 -15.212 1.00 89.38 85 ASP A O 1
ATOM 699 N N . ILE A 1 86 ? 15.896 -0.329 -16.243 1.00 91.81 86 ILE A N 1
ATOM 700 C CA . ILE A 1 86 ? 17.078 -0.375 -17.111 1.00 91.81 86 ILE A CA 1
ATOM 701 C C . ILE A 1 86 ? 17.105 0.852 -18.022 1.00 91.81 86 ILE A C 1
ATOM 703 O O . ILE A 1 86 ? 18.114 1.567 -18.090 1.00 91.81 86 ILE A O 1
ATOM 707 N N . ASN A 1 87 ? 15.992 1.137 -18.694 1.00 89.81 87 ASN A N 1
ATOM 708 C CA . ASN A 1 87 ? 15.887 2.248 -19.631 1.00 89.81 87 ASN A CA 1
ATOM 709 C C . ASN A 1 87 ? 16.099 3.604 -18.942 1.00 89.81 87 ASN A C 1
ATOM 711 O O . ASN A 1 87 ? 16.806 4.473 -19.468 1.00 89.81 87 ASN A O 1
ATOM 715 N N . ARG A 1 88 ? 15.573 3.775 -17.726 1.00 86.06 88 ARG A N 1
ATOM 716 C CA . ARG A 1 88 ? 15.796 4.943 -16.862 1.00 86.06 88 ARG A CA 1
ATOM 717 C C . ARG A 1 88 ? 17.276 5.123 -16.506 1.00 86.06 88 ARG A C 1
ATOM 719 O O . ARG A 1 88 ? 17.815 6.232 -16.615 1.00 86.06 88 ARG A O 1
ATOM 726 N N . ARG A 1 89 ? 17.983 4.042 -16.164 1.00 79.62 89 ARG A N 1
ATOM 727 C CA . ARG A 1 89 ? 19.436 4.069 -15.901 1.00 79.62 89 ARG A CA 1
ATOM 728 C C . ARG A 1 89 ? 20.240 4.426 -17.152 1.00 79.62 89 ARG A C 1
ATOM 730 O O . ARG A 1 89 ? 21.138 5.260 -17.076 1.00 79.62 89 ARG A O 1
ATOM 737 N N . ILE A 1 90 ? 19.899 3.869 -18.313 1.00 79.69 90 ILE A N 1
ATOM 738 C CA . ILE A 1 90 ? 20.576 4.183 -19.582 1.00 79.69 90 ILE A CA 1
ATOM 739 C C . ILE A 1 90 ? 20.394 5.662 -19.942 1.00 79.69 90 ILE A C 1
ATOM 741 O O . ILE A 1 90 ? 21.365 6.339 -20.288 1.00 79.69 90 ILE A O 1
ATOM 745 N N . ARG A 1 91 ? 19.172 6.197 -19.825 1.00 76.12 91 ARG A N 1
ATOM 746 C CA . ARG A 1 91 ? 18.889 7.618 -20.091 1.00 76.12 91 ARG A CA 1
ATOM 747 C C . ARG A 1 91 ? 19.663 8.540 -19.148 1.00 76.12 91 ARG A C 1
ATOM 749 O O . ARG A 1 91 ? 20.255 9.507 -19.615 1.00 76.12 91 ARG A O 1
ATOM 756 N N . SER A 1 92 ? 19.719 8.219 -17.855 1.00 74.50 92 SER A N 1
ATOM 757 C CA . SER A 1 92 ? 20.466 9.026 -16.877 1.00 74.50 92 SER A CA 1
ATOM 758 C C . SER A 1 92 ? 21.990 8.971 -17.052 1.00 74.50 92 SER A C 1
ATOM 760 O O . SER A 1 92 ? 22.680 9.897 -16.633 1.00 74.50 92 SER A O 1
ATOM 762 N N . ARG A 1 93 ? 22.535 7.925 -17.689 1.00 70.06 93 ARG A N 1
ATOM 763 C CA . ARG A 1 93 ? 23.947 7.877 -18.112 1.00 70.06 93 ARG A CA 1
ATOM 764 C C . ARG A 1 93 ? 24.198 8.770 -19.327 1.00 70.06 93 ARG A C 1
ATOM 766 O O . ARG A 1 93 ? 25.056 9.643 -19.268 1.00 70.06 93 ARG A O 1
ATOM 773 N N . LYS A 1 94 ? 23.364 8.658 -20.369 1.00 67.12 94 LYS A N 1
ATOM 774 C CA . LYS A 1 94 ? 23.469 9.480 -21.592 1.00 67.12 94 LYS A CA 1
ATOM 775 C C . LYS A 1 94 ? 23.412 10.990 -21.324 1.00 67.12 94 LYS A C 1
ATOM 777 O O . LYS A 1 94 ? 23.979 11.770 -22.085 1.00 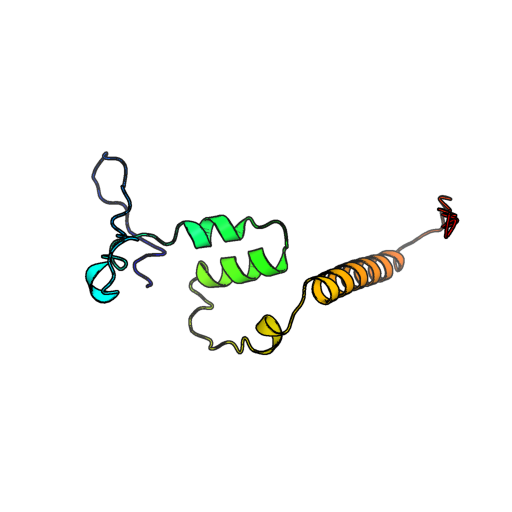67.12 94 LYS A O 1
ATOM 782 N N . THR A 1 95 ? 22.716 11.429 -20.273 1.00 58.72 95 THR A N 1
ATOM 783 C CA . THR A 1 95 ? 22.663 12.850 -19.891 1.00 58.72 95 THR A CA 1
ATOM 784 C C . THR A 1 95 ? 23.909 13.329 -19.145 1.00 58.72 95 THR A C 1
ATOM 786 O O . THR A 1 95 ? 24.208 14.520 -19.204 1.00 58.72 95 THR A O 1
ATOM 789 N N . LYS A 1 96 ? 24.659 12.432 -18.492 1.00 57.03 96 LYS A N 1
ATOM 790 C CA . LYS A 1 96 ? 25.909 12.750 -17.777 1.00 57.03 96 LYS A CA 1
ATOM 791 C C . LYS A 1 96 ? 27.125 12.831 -18.707 1.00 57.03 96 LYS A C 1
ATOM 793 O O . LYS A 1 96 ? 28.035 13.609 -18.439 1.00 57.03 96 LYS A O 1
ATOM 798 N N . ASP A 1 97 ? 27.095 12.143 -19.846 1.00 55.19 97 ASP A N 1
ATOM 799 C CA . ASP A 1 97 ? 28.206 12.132 -20.814 1.00 55.19 97 ASP A CA 1
ATOM 800 C C . ASP A 1 97 ? 28.331 13.422 -21.653 1.00 55.19 97 ASP A C 1
ATOM 802 O O . ASP A 1 97 ? 29.312 13.613 -22.370 1.00 55.19 97 ASP A O 1
ATOM 806 N N . LYS A 1 98 ? 27.388 14.372 -21.540 1.00 52.31 98 LYS A N 1
ATOM 807 C CA . LYS A 1 98 ? 27.514 15.697 -22.185 1.00 52.31 98 LYS A CA 1
ATOM 808 C C . LYS A 1 98 ? 28.508 16.632 -21.483 1.00 52.31 98 LYS A C 1
ATOM 810 O O . LYS A 1 98 ? 28.768 17.724 -21.985 1.00 52.31 98 LYS A O 1
ATOM 815 N N . THR A 1 99 ? 29.117 16.207 -20.375 1.00 53.22 99 THR A N 1
ATOM 816 C CA . THR A 1 99 ? 30.236 16.910 -19.740 1.00 53.22 99 THR A CA 1
ATOM 817 C C . THR A 1 99 ? 31.441 15.986 -19.551 1.00 53.22 99 THR A C 1
ATOM 819 O O . THR A 1 99 ? 31.678 15.481 -18.463 1.00 53.22 99 THR A O 1
ATOM 822 N N . LYS A 1 100 ? 32.239 15.904 -20.625 1.00 48.00 100 LYS A N 1
ATOM 823 C CA . LYS A 1 100 ? 33.693 15.651 -20.682 1.00 48.00 100 LYS A CA 1
ATOM 824 C C . LYS A 1 100 ? 34.228 14.209 -20.518 1.00 48.00 100 LYS A C 1
ATOM 826 O O . LYS A 1 100 ? 34.208 13.626 -19.444 1.00 48.00 100 LYS A O 1
ATOM 831 N N . THR A 1 101 ? 34.976 13.847 -21.569 1.00 38.78 101 THR A N 1
ATOM 832 C CA . THR A 1 101 ? 36.217 13.040 -21.641 1.00 38.78 101 THR A CA 1
ATOM 833 C C . THR A 1 101 ? 36.140 11.514 -21.615 1.00 38.78 101 THR A C 1
ATOM 835 O O . THR A 1 101 ? 35.837 10.893 -20.607 1.00 38.78 101 THR A O 1
ATOM 838 N N . THR A 1 102 ? 36.560 10.958 -22.755 1.00 48.47 102 THR A N 1
ATOM 839 C CA . THR A 1 102 ? 37.307 9.714 -22.958 1.00 48.47 102 THR A CA 1
ATOM 840 C C . THR A 1 102 ? 37.987 9.166 -21.705 1.00 48.47 102 THR A C 1
ATOM 842 O O . THR A 1 102 ? 39.009 9.706 -21.289 1.00 48.47 102 THR A O 1
ATOM 845 N N . THR A 1 103 ? 37.512 8.016 -21.232 1.00 43.09 103 THR A N 1
ATOM 846 C CA . THR A 1 103 ? 38.391 6.897 -20.871 1.00 43.09 103 THR A CA 1
ATOM 847 C C . THR A 1 103 ? 37.604 5.593 -20.913 1.00 43.09 103 THR A C 1
ATOM 849 O O . THR A 1 103 ? 36.598 5.424 -20.227 1.00 43.09 103 THR A O 1
ATOM 852 N N . GLU A 1 104 ? 38.068 4.684 -21.764 1.00 49.94 104 GLU A N 1
ATOM 853 C CA . GLU A 1 104 ? 37.630 3.296 -21.840 1.00 49.94 104 GLU A CA 1
ATOM 854 C C . GLU A 1 104 ? 37.940 2.563 -20.529 1.00 49.94 104 GLU A C 1
ATOM 856 O O . GLU A 1 104 ? 39.031 2.711 -19.981 1.00 49.94 104 GLU A O 1
ATOM 861 N N . CYS A 1 105 ? 37.023 1.702 -20.084 1.00 37.50 105 CYS A N 1
ATOM 862 C CA . CYS A 1 105 ? 37.365 0.558 -19.244 1.00 37.50 105 CYS A CA 1
ATOM 863 C C . CYS A 1 105 ? 36.716 -0.699 -19.846 1.00 37.50 105 CYS A C 1
ATOM 865 O O . CYS A 1 105 ? 35.506 -0.693 -20.096 1.00 37.50 105 CYS A O 1
ATOM 867 N N . PRO A 1 106 ? 37.494 -1.768 -20.091 1.00 50.53 106 PRO A N 1
ATOM 868 C CA . PRO A 1 106 ? 37.041 -2.937 -20.820 1.00 50.53 106 PRO A CA 1
ATOM 869 C C . PRO A 1 106 ? 36.452 -3.949 -19.845 1.00 50.53 106 PRO A C 1
ATOM 871 O O . PRO A 1 106 ? 37.158 -4.503 -19.006 1.00 50.53 106 PRO A O 1
ATOM 874 N N . ILE A 1 107 ? 35.163 -4.245 -19.971 1.00 42.28 107 ILE A N 1
ATOM 875 C CA . ILE A 1 107 ? 34.637 -5.498 -19.433 1.00 42.28 107 ILE A CA 1
ATOM 876 C C . ILE A 1 107 ? 33.648 -6.060 -20.445 1.00 42.28 107 ILE A C 1
ATOM 878 O O . ILE A 1 107 ? 32.474 -5.698 -20.474 1.00 42.28 107 ILE A O 1
ATOM 882 N N . ASN A 1 108 ? 34.171 -6.908 -21.328 1.00 46.00 108 ASN A N 1
ATOM 883 C CA . ASN A 1 108 ? 33.371 -7.713 -22.232 1.00 46.00 108 ASN A CA 1
ATOM 884 C C . ASN A 1 108 ? 32.929 -8.976 -21.482 1.00 46.00 108 ASN A C 1
ATOM 886 O O . ASN A 1 108 ? 33.757 -9.842 -21.198 1.00 46.00 108 ASN A O 1
ATOM 890 N N . TYR A 1 109 ? 31.643 -9.082 -21.150 1.00 40.34 109 TYR A N 1
ATOM 891 C CA . TYR A 1 109 ? 31.062 -10.356 -20.743 1.00 40.34 109 TYR A CA 1
ATOM 892 C C . TYR A 1 109 ? 30.625 -11.107 -22.006 1.00 40.34 109 TYR A C 1
ATOM 894 O O . TYR A 1 109 ? 29.480 -11.049 -22.439 1.00 40.34 109 TYR A O 1
ATOM 902 N N . ASN A 1 110 ? 31.548 -11.852 -22.609 1.00 44.69 110 ASN A N 1
ATOM 903 C CA . ASN A 1 110 ? 31.151 -12.920 -23.519 1.00 44.69 110 ASN A CA 1
ATOM 904 C C . ASN A 1 110 ? 30.638 -14.084 -22.664 1.00 44.69 110 ASN A C 1
ATOM 906 O O . ASN A 1 110 ? 31.410 -14.956 -22.272 1.00 44.69 110 ASN A O 1
ATOM 910 N N . VAL A 1 111 ? 29.344 -14.091 -22.350 1.00 43.16 111 VAL A N 1
ATOM 911 C CA . VAL A 1 111 ? 28.685 -15.292 -21.828 1.00 43.16 111 VAL A CA 1
ATOM 912 C C . VAL A 1 111 ? 28.204 -16.089 -23.033 1.00 43.16 111 VAL A C 1
ATOM 914 O O . VAL A 1 111 ? 27.151 -15.812 -23.600 1.00 43.16 111 VAL A O 1
ATOM 917 N N . THR A 1 112 ? 28.997 -17.070 -23.460 1.00 45.16 112 THR A N 1
ATOM 918 C CA . THR A 1 112 ? 28.501 -18.133 -24.335 1.00 45.16 112 THR A CA 1
ATOM 919 C C . THR A 1 112 ? 27.544 -18.990 -23.519 1.00 45.16 112 THR A C 1
ATOM 921 O O . THR A 1 112 ? 27.969 -19.768 -22.664 1.00 45.16 112 THR A O 1
ATOM 924 N N . VAL A 1 113 ? 26.247 -18.822 -23.764 1.00 46.72 113 VAL A N 1
ATOM 925 C CA . VAL A 1 113 ? 25.234 -19.796 -23.365 1.00 46.72 113 VAL A CA 1
ATOM 926 C C . VAL A 1 113 ? 25.457 -21.061 -24.192 1.00 46.72 113 VAL A C 1
ATOM 928 O O . VAL A 1 113 ? 25.091 -21.122 -25.362 1.00 46.72 113 VAL A O 1
ATOM 931 N N . ASN A 1 114 ? 26.111 -22.065 -23.607 1.00 39.72 114 ASN A N 1
ATOM 932 C CA . ASN A 1 114 ? 26.046 -23.412 -24.158 1.00 39.72 114 ASN A CA 1
ATOM 933 C C . ASN A 1 114 ? 24.694 -24.003 -23.759 1.00 39.72 114 ASN A C 1
ATOM 935 O O . ASN A 1 114 ? 24.394 -24.228 -22.588 1.00 39.72 114 ASN A O 1
ATOM 939 N N . LEU A 1 115 ? 23.877 -24.120 -24.793 1.00 47.16 115 LEU A N 1
ATOM 940 C CA . LEU A 1 115 ? 22.528 -24.639 -24.868 1.00 47.16 115 LEU A CA 1
ATOM 941 C C . LEU A 1 115 ? 22.639 -26.170 -25.031 1.00 47.16 115 LEU A C 1
ATOM 943 O O . LEU A 1 115 ? 23.098 -26.581 -26.090 1.00 47.16 115 LEU A O 1
ATOM 947 N N . PHE A 1 116 ? 22.192 -26.953 -24.030 1.00 39.88 116 PHE A N 1
ATOM 948 C CA . PHE A 1 116 ? 22.028 -28.432 -24.046 1.00 39.88 116 PHE A CA 1
ATOM 949 C C . PHE A 1 116 ? 23.365 -29.219 -24.186 1.00 39.88 116 PHE A C 1
ATOM 951 O O . PHE A 1 116 ? 24.275 -28.785 -24.882 1.00 39.88 116 PHE A O 1
ATOM 958 N N . ASP A 1 117 ? 23.657 -30.322 -23.491 1.00 38.62 117 ASP A N 1
ATOM 959 C CA . ASP A 1 117 ? 22.866 -31.413 -22.893 1.00 38.62 117 ASP A CA 1
ATOM 960 C C . ASP A 1 117 ? 23.171 -31.659 -21.399 1.00 38.62 117 ASP A C 1
ATOM 962 O O . ASP A 1 117 ? 24.339 -31.466 -20.980 1.00 38.62 117 ASP A O 1
#

Secondary structure (DSSP, 8-state):
-HHHHSPPPPS--S-------TT-SSGGGS-TTSS--HHHHHHTT-SSHHHHHHHHHHHSTTSTTS----HHHHS--HHHHHHHHHHHHHHHHHHHTTS------------------

Organism: NCBI:txid433720

pLDDT: mean 76.93, std 17.82, range [37.5, 95.31]

Sequence (117 aa):
IRIMIDRQPSQSTDPIKDNYLSEEIDPNKTNAIDSSLWEIETLTHHHHPDVATCALAFTSLRKINSERDIHDLLEIDYDEMFEHDINRRIRSRKTKDKTKTTTECPINYNVTVNLFD

Radius of gyration: 23.35 Å; chains: 1; bounding box: 56×50×54 Å

InterPro domains:
  IPR005612 CCAAT-binding factor [PF03914] (8-55)
  IPR027193 Nucleolar complex protein 4-like [PTHR12455] (2-94)